Protein AF-A0A4R4XLQ5-F1 (afdb_monomer_lite)

Organism: NCBI:txid2530383

Radius of gyration: 10.23 Å; chains: 1; bounding box: 25×18×25 Å

InterPro domains:
  IPR013785 Aldolase-type TIM barrel [G3DSA:3.20.20.70] (1-45)

Secondary structure (DSSP, 8-state):
-HHHHHHHHHHHHTTS-S--PPPTTSPPP-HHHHHHHHHHHHHTT--

pLDDT: mean 94.24, std 6.07, range [63.22, 98.62]

Sequence (47 aa):
SSGLGAFKAALHLRGIIDCPVTALPQIPLNDDETRRIGKLLEDAGLL

Foldseek 3Di:
DCVLLLVLLLCVVLVNDVDSDDDPPDDHDDPVSSVVSVVVCVVVVND

Structure (mmCIF, N/CA/C/O backbone):
data_AF-A0A4R4XLQ5-F1
#
_entry.id   AF-A0A4R4XLQ5-F1
#
loop_
_atom_site.group_PDB
_atom_site.id
_atom_site.type_sy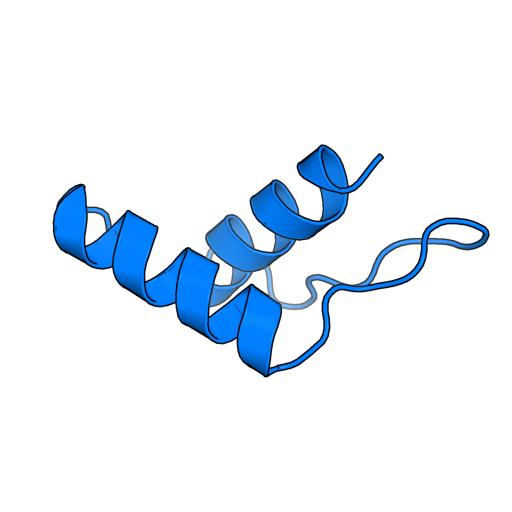mbol
_atom_site.label_atom_id
_atom_site.label_alt_id
_atom_site.label_comp_id
_atom_site.label_asym_id
_atom_site.label_entity_id
_atom_site.label_seq_id
_atom_site.pdbx_PDB_ins_code
_atom_site.Cartn_x
_atom_site.Cartn_y
_atom_site.Cartn_z
_atom_site.occupancy
_atom_site.B_iso_or_equiv
_atom_site.auth_seq_id
_atom_site.auth_comp_id
_atom_site.auth_asym_id
_atom_site.auth_atom_id
_atom_site.pdbx_PDB_model_num
ATOM 1 N N . SER A 1 1 ? 10.809 11.280 -4.824 1.00 63.22 1 SER A N 1
ATOM 2 C CA . SER A 1 1 ? 9.941 11.711 -3.706 1.00 63.22 1 SER A CA 1
ATOM 3 C C . SER A 1 1 ? 9.223 10.492 -3.156 1.00 63.22 1 SER A C 1
ATOM 5 O O . SER A 1 1 ? 8.653 9.753 -3.951 1.00 63.22 1 SER A O 1
ATOM 7 N N . SER A 1 2 ? 9.240 10.255 -1.840 1.00 79.50 2 SER A N 1
ATOM 8 C CA . SER A 1 2 ? 8.628 9.055 -1.235 1.00 79.50 2 SER A CA 1
ATOM 9 C C . SER A 1 2 ? 7.092 9.043 -1.287 1.00 79.50 2 SER A C 1
ATOM 11 O O . SER A 1 2 ? 6.483 8.004 -1.052 1.00 79.50 2 SER A O 1
ATOM 13 N N . GLY A 1 3 ? 6.454 10.164 -1.650 1.00 91.25 3 GLY A N 1
ATOM 14 C CA . GLY A 1 3 ? 4.992 10.271 -1.716 1.00 91.25 3 GLY A CA 1
ATOM 15 C C . GLY A 1 3 ? 4.338 9.319 -2.724 1.00 91.25 3 GLY A C 1
ATOM 16 O O . GLY A 1 3 ? 3.323 8.707 -2.409 1.00 91.25 3 GLY A O 1
ATOM 17 N N . LEU A 1 4 ? 4.937 9.128 -3.909 1.00 93.25 4 LEU A N 1
ATOM 18 C CA . LEU A 1 4 ? 4.387 8.212 -4.919 1.00 93.25 4 LEU A CA 1
ATOM 19 C C . LEU A 1 4 ? 4.462 6.747 -4.463 1.00 93.25 4 LEU A C 1
ATOM 21 O O . LEU A 1 4 ? 3.504 5.998 -4.644 1.00 93.25 4 LEU A O 1
ATOM 25 N N . GLY A 1 5 ? 5.588 6.354 -3.857 1.00 94.62 5 GLY A N 1
ATOM 26 C CA . GLY A 1 5 ? 5.771 5.012 -3.302 1.00 94.62 5 GLY A CA 1
ATOM 27 C C . GLY A 1 5 ? 4.775 4.728 -2.179 1.00 94.62 5 GLY A C 1
ATOM 28 O O . GLY A 1 5 ? 4.099 3.705 -2.212 1.00 94.62 5 GLY A O 1
ATOM 29 N N . ALA A 1 6 ? 4.605 5.675 -1.250 1.00 95.75 6 ALA A N 1
ATOM 30 C CA . ALA A 1 6 ? 3.633 5.572 -0.161 1.00 95.75 6 ALA A CA 1
ATOM 31 C C . ALA A 1 6 ? 2.191 5.452 -0.668 1.00 95.75 6 ALA A C 1
ATOM 33 O O . ALA A 1 6 ? 1.443 4.593 -0.206 1.00 95.75 6 ALA A O 1
ATOM 34 N N . PHE A 1 7 ? 1.812 6.264 -1.657 1.00 95.88 7 PHE A N 1
ATOM 35 C CA . PHE A 1 7 ? 0.476 6.205 -2.243 1.00 95.88 7 PHE A CA 1
ATOM 36 C C . PHE A 1 7 ? 0.203 4.853 -2.915 1.00 95.88 7 PHE A C 1
ATOM 38 O O . PHE A 1 7 ? -0.830 4.236 -2.668 1.00 95.88 7 PHE A O 1
ATOM 45 N N . LYS A 1 8 ? 1.144 4.343 -3.718 1.00 96.12 8 LYS A N 1
ATOM 46 C CA . LYS A 1 8 ? 0.999 3.030 -4.365 1.00 96.12 8 LYS A CA 1
ATOM 47 C C . LYS A 1 8 ? 0.989 1.877 -3.359 1.00 96.12 8 LYS A C 1
ATOM 49 O O . LYS A 1 8 ? 0.193 0.959 -3.529 1.00 96.12 8 LYS A O 1
ATOM 54 N N . ALA A 1 9 ? 1.815 1.939 -2.313 1.00 96.69 9 ALA A N 1
ATOM 55 C CA . ALA A 1 9 ? 1.778 0.972 -1.218 1.00 96.69 9 ALA A CA 1
ATOM 56 C C . ALA A 1 9 ? 0.399 0.957 -0.544 1.00 96.69 9 ALA A C 1
ATOM 58 O O . ALA A 1 9 ? -0.169 -0.112 -0.344 1.00 96.69 9 ALA A O 1
ATOM 59 N N . ALA A 1 10 ? -0.190 2.130 -0.290 1.00 97.69 10 ALA A N 1
ATOM 60 C CA . ALA A 1 10 ? -1.525 2.225 0.290 1.00 97.69 10 ALA A CA 1
ATOM 61 C C . ALA A 1 10 ? -2.618 1.627 -0.610 1.00 97.69 10 ALA A C 1
ATOM 63 O O . ALA A 1 10 ? -3.495 0.916 -0.123 1.00 97.69 10 ALA A O 1
ATOM 64 N N . LEU A 1 11 ? -2.565 1.874 -1.924 1.00 98.00 11 LEU A N 1
ATOM 65 C CA . LEU A 1 11 ? -3.506 1.266 -2.871 1.00 98.00 11 LEU A CA 1
ATOM 66 C C . LEU A 1 11 ? -3.372 -0.260 -2.918 1.00 98.00 11 LEU A C 1
ATOM 68 O O . LEU A 1 11 ? -4.381 -0.957 -2.994 1.00 98.00 11 LEU A O 1
ATOM 72 N N . HIS A 1 12 ? -2.143 -0.775 -2.860 1.00 97.62 12 H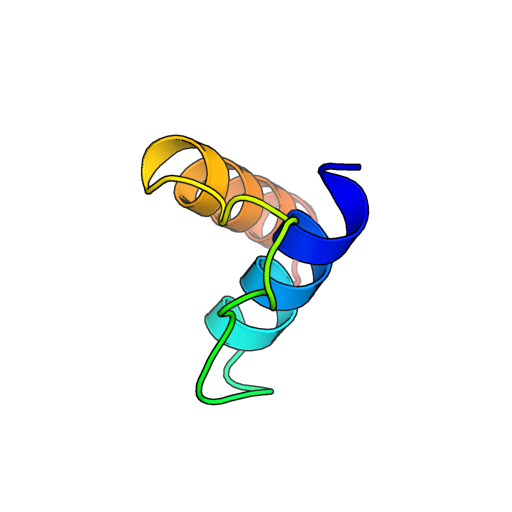IS A N 1
ATOM 73 C CA . HIS A 1 12 ? -1.893 -2.211 -2.886 1.00 97.62 12 HIS A CA 1
ATOM 74 C C . HIS A 1 12 ? -2.339 -2.910 -1.597 1.00 97.62 12 HIS A C 1
ATOM 76 O O . HIS A 1 12 ? -3.036 -3.915 -1.673 1.00 97.62 12 HIS A O 1
ATOM 82 N N . LEU A 1 13 ? -2.029 -2.346 -0.422 1.00 97.69 13 LEU A N 1
ATOM 83 C CA . LEU A 1 13 ? -2.489 -2.876 0.872 1.00 97.69 13 LEU A CA 1
ATOM 84 C C . LEU A 1 13 ? -4.019 -2.955 0.955 1.00 97.69 13 LEU A C 1
ATOM 86 O O . LEU A 1 13 ? -4.561 -3.865 1.571 1.00 97.69 13 LEU A O 1
ATOM 90 N N . ARG A 1 14 ? -4.716 -2.032 0.286 1.00 97.62 14 ARG A N 1
ATOM 91 C CA . ARG A 1 14 ? -6.182 -2.014 0.188 1.00 97.62 14 ARG A CA 1
ATOM 92 C C . ARG A 1 14 ? -6.748 -2.892 -0.936 1.00 97.62 14 ARG A C 1
ATOM 94 O O . ARG A 1 14 ? -7.955 -2.870 -1.158 1.00 97.62 14 ARG A O 1
ATOM 101 N N . GLY A 1 15 ? -5.908 -3.616 -1.677 1.00 97.88 15 GLY A N 1
ATOM 102 C CA . GLY A 1 15 ? -6.328 -4.489 -2.777 1.00 97.88 15 GLY A CA 1
ATOM 103 C C . GLY A 1 15 ? -6.853 -3.758 -4.019 1.00 97.88 15 GLY A C 1
ATOM 104 O O . GLY A 1 15 ? -7.548 -4.359 -4.829 1.00 97.88 15 GLY A O 1
ATOM 105 N N . ILE A 1 16 ? -6.557 -2.462 -4.181 1.00 98.31 16 ILE A N 1
ATOM 106 C CA . ILE A 1 16 ? -7.022 -1.654 -5.327 1.00 98.31 16 ILE A CA 1
ATOM 107 C C . ILE A 1 16 ? -6.154 -1.903 -6.569 1.00 98.31 16 ILE A C 1
ATOM 109 O O . ILE A 1 16 ? -6.634 -1.800 -7.696 1.00 98.31 16 ILE A O 1
ATOM 11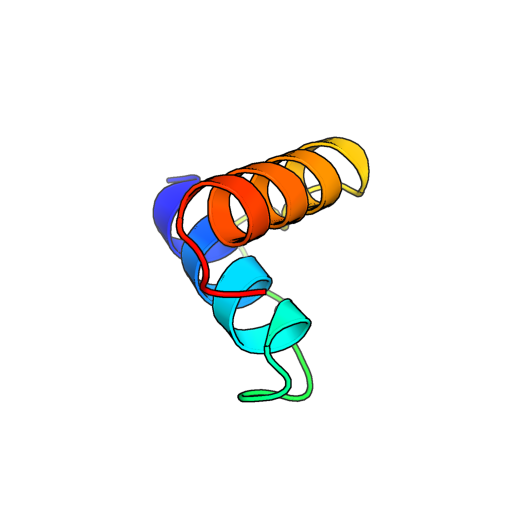3 N N . ILE A 1 17 ? -4.868 -2.206 -6.369 1.00 97.50 17 ILE A N 1
ATOM 114 C CA . ILE A 1 17 ? -3.926 -2.562 -7.435 1.00 97.50 17 ILE A CA 1
ATOM 115 C C . ILE A 1 17 ? -3.125 -3.798 -7.036 1.00 97.50 17 ILE A C 1
ATOM 117 O O . ILE A 1 17 ? -2.741 -3.944 -5.877 1.00 97.50 17 ILE A O 1
ATOM 121 N N . ASP A 1 18 ? -2.772 -4.622 -8.017 1.00 97.19 18 ASP A N 1
ATOM 122 C CA . ASP A 1 18 ? -2.004 -5.848 -7.772 1.00 97.19 18 ASP A CA 1
ATOM 123 C C . ASP A 1 18 ? -0.502 -5.597 -7.575 1.00 97.19 18 ASP A C 1
ATOM 125 O O . ASP A 1 18 ? 0.192 -6.422 -6.990 1.00 97.19 18 ASP A O 1
ATOM 129 N N . CYS A 1 19 ? 0.030 -4.467 -8.065 1.00 94.06 19 CYS A N 1
ATOM 130 C CA . CYS A 1 19 ? 1.472 -4.209 -8.091 1.00 94.06 19 CYS A CA 1
ATOM 131 C C . CYS A 1 19 ? 1.832 -2.754 -7.708 1.00 94.06 19 CYS A C 1
ATOM 133 O O . CYS A 1 19 ? 1.542 -1.819 -8.470 1.00 94.06 19 CYS A O 1
ATOM 135 N N . PRO A 1 20 ? 2.517 -2.526 -6.566 1.00 93.88 20 PRO A N 1
ATOM 136 C CA . PRO A 1 20 ? 2.905 -1.190 -6.110 1.00 93.88 20 PRO A CA 1
ATOM 137 C C . PRO A 1 20 ? 4.260 -0.706 -6.655 1.00 93.88 20 PRO A C 1
ATOM 139 O O . PRO A 1 20 ? 4.708 0.376 -6.274 1.00 93.88 20 PRO A O 1
ATOM 142 N N . VAL A 1 21 ? 4.914 -1.454 -7.552 1.00 92.00 21 VAL A N 1
ATOM 143 C CA . VAL A 1 21 ? 6.266 -1.138 -8.049 1.00 92.00 21 VAL A CA 1
ATOM 144 C C . VAL A 1 21 ? 6.309 0.223 -8.750 1.00 92.00 21 VAL A C 1
ATOM 146 O O . VAL A 1 21 ? 5.431 0.577 -9.544 1.00 92.00 21 VAL A O 1
ATOM 149 N N . THR A 1 22 ? 7.345 1.003 -8.448 1.00 91.00 22 THR A N 1
ATOM 150 C CA . THR A 1 22 ? 7.645 2.279 -9.102 1.00 91.00 22 THR A CA 1
ATOM 151 C C . THR A 1 22 ? 8.634 2.087 -10.247 1.00 91.00 22 THR A C 1
ATOM 153 O O . THR A 1 22 ? 9.538 1.259 -10.171 1.00 91.00 22 THR A O 1
ATOM 156 N N . ALA A 1 23 ? 8.478 2.868 -11.316 1.00 90.00 23 ALA A N 1
ATOM 157 C CA . ALA A 1 23 ? 9.451 2.888 -12.402 1.00 90.00 23 ALA A CA 1
ATOM 158 C C . ALA A 1 23 ? 10.759 3.564 -11.955 1.00 90.00 23 ALA A C 1
ATOM 160 O O . ALA A 1 23 ? 10.745 4.502 -11.152 1.00 90.00 23 ALA A O 1
ATOM 161 N N . LEU A 1 24 ? 11.887 3.125 -12.516 1.00 88.44 24 LEU A N 1
ATOM 162 C CA . LEU A 1 24 ? 13.172 3.801 -12.337 1.00 88.44 24 LEU A CA 1
ATOM 163 C C . LEU A 1 24 ? 13.080 5.265 -12.817 1.00 88.44 24 LEU A C 1
ATOM 165 O O . LEU A 1 24 ? 12.386 5.533 -13.800 1.00 88.44 24 LEU A O 1
ATOM 169 N N . PRO A 1 25 ? 13.758 6.221 -12.150 1.00 90.50 25 PRO A N 1
ATOM 170 C CA . PRO A 1 25 ? 14.745 6.059 -11.072 1.00 90.50 25 PRO A CA 1
ATOM 171 C C . PRO A 1 25 ? 14.143 6.021 -9.652 1.00 90.50 25 PRO A C 1
ATOM 173 O O . PRO A 1 25 ? 14.875 6.123 -8.669 1.00 90.50 25 PRO A O 1
ATOM 176 N N . GLN A 1 26 ? 12.818 5.929 -9.511 1.00 90.12 26 GLN A N 1
ATOM 177 C CA . GLN A 1 26 ? 12.168 5.984 -8.204 1.00 90.12 26 GLN A CA 1
ATOM 178 C C . GLN A 1 26 ? 12.351 4.654 -7.460 1.00 90.12 26 GLN A C 1
ATOM 180 O O . GLN A 1 26 ? 11.855 3.614 -7.892 1.00 90.12 26 GLN A O 1
ATOM 185 N N . ILE A 1 27 ? 13.051 4.709 -6.325 1.00 87.00 27 ILE A N 1
ATOM 186 C CA . ILE A 1 27 ? 13.295 3.548 -5.462 1.00 87.00 27 ILE A CA 1
ATOM 187 C C . ILE A 1 27 ? 11.974 3.152 -4.772 1.00 87.00 27 ILE A C 1
ATOM 189 O O . ILE A 1 27 ? 11.314 4.048 -4.225 1.00 87.00 27 ILE A O 1
ATOM 193 N N . PRO A 1 28 ? 11.572 1.864 -4.813 1.00 86.06 28 PRO A N 1
ATOM 194 C CA . PRO A 1 28 ? 10.421 1.360 -4.069 1.00 86.06 28 PRO A CA 1
ATOM 195 C C . PRO A 1 28 ? 10.592 1.531 -2.558 1.00 86.06 28 PRO A C 1
ATOM 197 O O . PRO A 1 28 ? 11.715 1.572 -2.058 1.00 86.06 28 PRO A O 1
ATOM 200 N N . LEU A 1 29 ? 9.474 1.584 -1.833 1.00 92.06 29 LEU A N 1
ATOM 201 C CA . LEU A 1 29 ? 9.518 1.486 -0.377 1.00 92.06 29 LEU A CA 1
ATOM 202 C C . LEU A 1 29 ? 10.021 0.104 0.039 1.00 92.06 29 LEU A C 1
ATOM 204 O O . LEU A 1 29 ? 9.700 -0.896 -0.605 1.00 92.06 29 LEU A O 1
ATOM 208 N N . ASN A 1 30 ? 10.774 0.057 1.130 1.00 93.25 30 ASN A N 1
ATOM 209 C CA . ASN A 1 30 ? 11.121 -1.205 1.772 1.00 93.25 30 ASN A CA 1
ATOM 210 C C . ASN A 1 30 ? 9.965 -1.730 2.649 1.00 93.25 30 ASN A C 1
ATOM 212 O O . ASN A 1 30 ? 8.930 -1.076 2.825 1.00 93.25 30 ASN A O 1
ATOM 216 N N . ASP A 1 31 ? 10.145 -2.922 3.216 1.00 94.06 31 ASP A N 1
ATOM 217 C CA . ASP A 1 31 ? 9.119 -3.589 4.023 1.00 94.06 31 ASP A CA 1
ATOM 218 C C . ASP A 1 31 ? 8.757 -2.808 5.296 1.00 94.06 31 ASP A C 1
ATOM 220 O O . ASP A 1 31 ? 7.590 -2.759 5.687 1.00 94.06 31 ASP A O 1
ATOM 224 N N . ASP A 1 32 ? 9.730 -2.157 5.939 1.00 96.88 32 ASP A N 1
ATOM 225 C CA . ASP A 1 32 ? 9.494 -1.368 7.152 1.00 96.88 32 ASP A CA 1
ATOM 226 C C . ASP A 1 32 ? 8.714 -0.086 6.855 1.00 96.88 32 ASP A C 1
ATOM 228 O O . ASP A 1 32 ? 7.818 0.293 7.612 1.00 96.88 32 ASP A O 1
ATOM 232 N N . GLU A 1 33 ? 9.028 0.584 5.749 1.00 96.00 33 GLU A N 1
ATOM 233 C CA . GLU A 1 33 ? 8.275 1.735 5.259 1.00 96.00 33 GLU A CA 1
ATOM 234 C C . GLU A 1 33 ? 6.852 1.324 4.875 1.00 96.00 33 GLU A C 1
ATOM 236 O O . GLU A 1 33 ? 5.895 1.989 5.270 1.00 96.00 33 GLU A O 1
ATOM 241 N N . THR A 1 34 ? 6.692 0.188 4.193 1.00 95.94 34 THR A N 1
ATOM 242 C CA . THR A 1 34 ? 5.380 -0.361 3.825 1.00 95.94 34 THR A CA 1
ATOM 243 C C . THR A 1 34 ? 4.546 -0.697 5.064 1.00 95.94 34 THR A C 1
ATOM 245 O O . THR A 1 34 ? 3.366 -0.349 5.127 1.00 95.94 34 THR A O 1
ATOM 248 N N . ARG A 1 35 ? 5.156 -1.278 6.106 1.00 97.50 35 ARG A N 1
ATOM 249 C CA . ARG A 1 35 ? 4.478 -1.559 7.382 1.00 97.50 35 ARG A CA 1
ATOM 250 C C . ARG A 1 35 ? 4.003 -0.284 8.080 1.00 97.50 35 ARG A C 1
ATOM 252 O O . ARG A 1 35 ? 2.919 -0.272 8.658 1.00 97.50 35 ARG A O 1
ATOM 259 N N . ARG A 1 36 ? 4.776 0.807 8.004 1.00 97.88 36 ARG A N 1
ATOM 260 C CA . ARG A 1 36 ? 4.343 2.117 8.529 1.00 97.88 36 ARG A CA 1
ATOM 261 C C . ARG A 1 36 ? 3.130 2.651 7.776 1.00 97.88 36 ARG A C 1
ATOM 263 O O . ARG A 1 36 ? 2.241 3.193 8.420 1.00 97.88 36 ARG A O 1
ATOM 270 N N . ILE A 1 37 ? 3.069 2.480 6.452 1.00 97.81 37 ILE A N 1
ATOM 271 C CA . ILE A 1 37 ? 1.871 2.837 5.677 1.00 97.81 37 ILE A CA 1
ATOM 272 C C . ILE A 1 37 ? 0.663 2.025 6.148 1.00 97.81 37 ILE A C 1
ATOM 274 O O . ILE A 1 37 ? -0.389 2.615 6.359 1.00 97.81 37 ILE A O 1
ATOM 278 N N . GLY A 1 38 ? 0.823 0.719 6.392 1.00 98.12 38 GLY A N 1
ATOM 279 C CA . GLY A 1 38 ? -0.235 -0.120 6.970 1.00 98.12 38 GLY A CA 1
ATOM 280 C C . GLY A 1 38 ? -0.786 0.453 8.276 1.00 98.12 38 GLY A C 1
ATOM 281 O O . GLY A 1 38 ? -1.978 0.720 8.364 1.00 98.12 38 GLY A O 1
ATOM 282 N N . LYS A 1 39 ? 0.095 0.776 9.230 1.00 98.50 39 LYS A N 1
ATOM 283 C CA . LYS A 1 39 ? -0.309 1.400 10.498 1.00 98.50 39 LYS A CA 1
ATOM 284 C C . LYS A 1 39 ? -1.044 2.733 10.307 1.00 98.50 39 LYS A C 1
ATOM 286 O O . LYS A 1 39 ? -2.047 2.980 10.960 1.00 98.50 39 LYS A O 1
ATOM 291 N N . LEU A 1 40 ? -0.567 3.592 9.403 1.00 98.38 40 LEU A N 1
ATOM 292 C CA . LEU A 1 40 ? -1.233 4.869 9.115 1.00 98.38 40 LEU A CA 1
ATOM 293 C C . LEU A 1 40 ? -2.631 4.674 8.514 1.00 98.38 40 LEU A C 1
ATOM 295 O O . LEU A 1 40 ? -3.510 5.501 8.742 1.00 98.38 40 LEU A O 1
ATOM 299 N N . LEU A 1 41 ? -2.834 3.612 7.731 1.00 98.44 41 LEU A N 1
ATOM 300 C CA . LEU A 1 41 ? -4.148 3.275 7.192 1.00 98.44 41 LEU A CA 1
ATOM 301 C C . LEU A 1 41 ? -5.078 2.725 8.277 1.00 98.44 41 LEU A C 1
ATOM 303 O O . LEU A 1 41 ? -6.228 3.153 8.318 1.00 98.44 41 LEU A O 1
ATOM 307 N N . GLU A 1 42 ? -4.590 1.846 9.158 1.00 98.56 42 GLU A N 1
ATOM 308 C CA . GLU A 1 42 ? -5.341 1.340 10.321 1.00 98.56 42 GLU A CA 1
ATOM 309 C C . GLU A 1 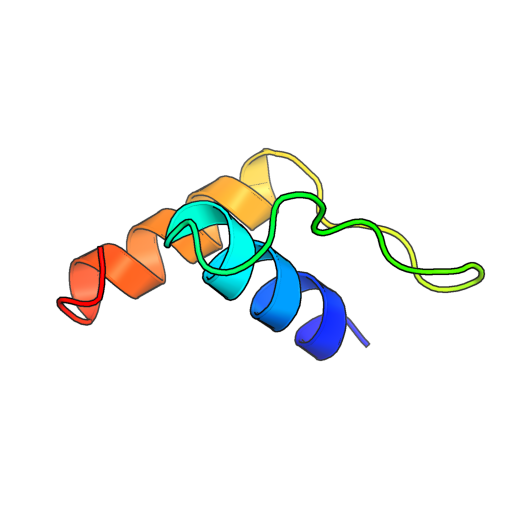42 ? -5.781 2.495 11.235 1.00 98.56 42 GLU A C 1
ATOM 311 O O . GLU A 1 42 ? -6.965 2.634 11.538 1.00 98.56 42 GLU A O 1
ATOM 316 N N . ASP A 1 43 ? -4.852 3.390 11.594 1.00 98.62 43 ASP A N 1
ATOM 317 C CA . ASP A 1 43 ? -5.125 4.572 12.426 1.00 98.62 43 ASP A CA 1
ATOM 318 C C . ASP A 1 43 ? -6.171 5.506 11.776 1.00 98.62 43 ASP A C 1
ATOM 320 O O . ASP A 1 43 ? -6.903 6.216 12.469 1.00 98.62 43 ASP A O 1
ATOM 324 N N . ALA A 1 44 ? -6.263 5.500 10.442 1.00 98.12 44 ALA A N 1
ATOM 325 C CA . ALA A 1 44 ? -7.231 6.274 9.668 1.00 98.12 44 ALA A CA 1
ATOM 326 C C . ALA A 1 44 ? -8.546 5.523 9.361 1.00 98.12 44 ALA A C 1
ATOM 328 O O . ALA A 1 44 ? -9.428 6.103 8.725 1.00 98.12 44 ALA A O 1
ATOM 329 N N . GLY A 1 45 ? -8.694 4.255 9.768 1.00 98.19 45 GLY A N 1
ATOM 330 C CA . GLY A 1 45 ? -9.861 3.418 9.453 1.00 98.19 45 GLY A CA 1
ATOM 331 C C . GLY A 1 45 ? -9.984 3.047 7.969 1.00 98.19 45 GLY A C 1
ATOM 332 O O . GLY A 1 45 ? -11.090 2.877 7.454 1.00 98.19 45 GLY A O 1
ATOM 333 N N . LEU A 1 46 ? -8.857 2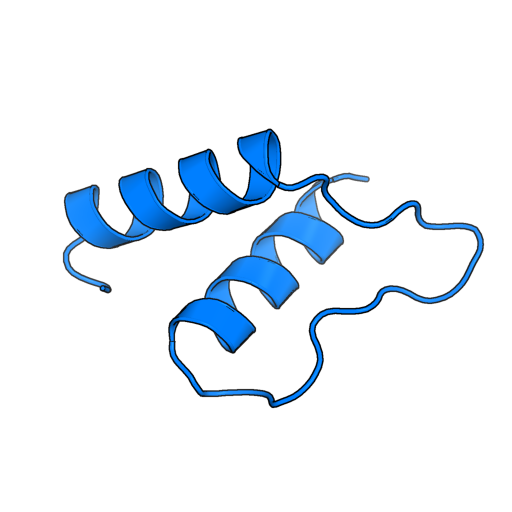.991 7.257 1.00 97.44 46 LEU A N 1
ATOM 334 C CA . LEU A 1 46 ? -8.767 2.669 5.828 1.00 97.44 46 LEU A CA 1
ATOM 335 C C . LEU A 1 46 ? -8.238 1.254 5.552 1.00 97.44 46 LEU A C 1
ATOM 337 O O . LEU A 1 46 ? -8.208 0.854 4.379 1.00 97.44 46 LEU A O 1
ATOM 341 N N . LEU A 1 47 ? -7.818 0.546 6.603 1.00 94.62 47 LEU A N 1
ATOM 342 C CA . LEU A 1 47 ? -7.411 -0.856 6.621 1.00 94.62 47 LEU A CA 1
ATOM 343 C C . LEU A 1 47 ? -8.084 -1.575 7.795 1.00 94.62 47 LEU A C 1
ATOM 345 O O . LEU A 1 47 ? -8.312 -0.895 8.823 1.00 94.62 47 LEU A O 1
#

=== Feature glossary ===
Reading guide. The protein is described through the following features:

Foldseek 3Di. A 3Di character summarizes, for each residue, the relative orientation of the Cα frame of its nearest spatial neighbor. Because it encodes fold topology rather than chemistry, 3Di alignments detect remote structural similarity that sequence alignment misses.

Contact-map, Ramachandran, and PAE plots. Plot images: a contact map (which residues are close in 3D, as an N×N binary image), a Ramachandran scatter (backbone torsion angles, revealing secondary-structure composition at a glance), and — for AlphaFold structures — a PAE heatmap (pairwise prediction confidence).

Radius of gyration, Cα contacts, bounding box. Radius of gyration (Rg) is the root-mean-square distance of Cα atoms from their centroid — a single number for overall size and compactness. A globular domain of N residues has Rg ≈ 2.2·N^0.38 Å; an extended or disordered chain has a much larger Rg. The Cα contact count is the number of residue pairs whose Cα atoms are within 8 Å and are more than four positions apart in sequence — a standard proxy for tertiary packing density. The bounding box is the smallest axis-aligned box enclosing all Cα atoms.

Secondary structure (8-st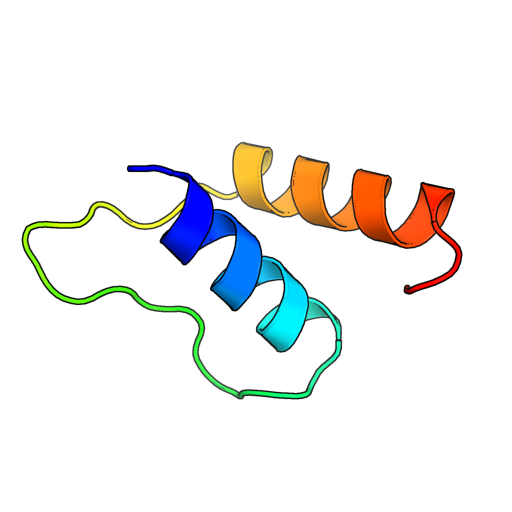ate, DSSP). Eight-state secondary structure (DSSP): H is the canonical α-helix, G the tighter 3₁₀-helix, I the wider π-helix; E/B are β-structure, T and S are turns and bends, and '-' is everything else. DSSP derives these from the pattern of main-chain N–H···O=C hydrogen bonds, not from the sequence.

B-factor. B-factor (Debye–Waller factor) reflects atomic displacement in the crystal lattice. It is an experimental observable (units Å²), not a prediction; low values mean the atom is pinned down, high values mean it moves or is heterogeneous across the crystal.

pLDDT. pLDDT is the predicted lDDT-Cα score: AlphaFold's confidence that the local environment of each residue (all inter-atomic distances within 15 Å) is correctly placed. It is a per-residue number between 0 and 100, with higher meaning more reliable.

Nearest PDB structures. Nearest PDB neighbors are the top structural matches found by Foldseek when searching this structure against the entire Protein Data Bank. Each hit reports a TM-score (0 to 1; >0.5 almost always implies the same fold) and an E-value. These are *structural* homologs — they may share no detectable sequence similarity.

Solvent-accessible surface area. Accessible surface area quantifies burial. A residue with SASA near zero is packed into the hydrophobic core; one with SASA >100 Å² sits on the surface. Computed here via the Shrake–Rupley numerical algorithm with a 1.4 Å probe.

Rendered structure images. Structure images are PyMOL renders from six orthogonal camera directions. Cartoon representation draws helices as coils and strands as arrows; sticks shows the backbone as bonds; surface shows the solvent-excluded envelope. Rainbow coloring maps sequence position to hue (blue→red, N→C); chain coloring assigns a distinct color per polypeptide.

Backbone torsions (φ/ψ). φ (phi) and ψ (psi) are the two rotatable backbone dihedrals per residue: φ is the C(i-1)–N–Cα–C torsion, ψ is the N–Cα–C–N(i+1) torsion, both in degrees on (−180°, 180°]. α-helical residues cluster near (−60°, −45°); β-strand residues near (−120°, +130°). A Ramachandran plot is simply a scatter of (φ, ψ) for every residue.

Predicted aligned error. Predicted Aligned Error (PAE) is an AlphaFold confidence matrix: entry (i, j) is the expected error in the position of residue j, in ångströms, when the prediction is superimposed on the true structure at residue i. Low PAE within a block of residues means that block is internally rigid and well-predicted; high PAE between two blocks means their relative placement is uncertain even if each block individually is confident.

mmCIF coordinates. Structure coordinates are given as an mmCIF _atom_site loop: one row per atom with element, residue name, chain id, sequence number, and x/y/z position in Å. Only the four main-chain atoms per residue are included here; side chains are omitted to keep the record compact.

InterPro / GO / CATH / organism. Database cross-references. InterPro integrates a dozen domain/family signature databases into unified entries with residue-range hits. GO terms attach function/process/location labels with evidence codes. CATH codes position the fold in a four-level structural taxonomy. Organism is the NCBI-taxonomy species name.

Secondary structure (3-state, P-SEA). SS3 is a coarse helix/strand/coil call (letters a/b/c) made by the P-SEA algorithm from inter-Cα distances and dihedrals. It is less detailed than DSSP but needs only Cα positions.

Sequence. Sequence gives the chain of amino acids in standard one-letter code (A=alanine, C=cysteine, …, Y=tyrosine), read N→C. It is the only feature that is directly encoded by the gene; all structural features are derived from the folded form of this sequence.